Protein AF-A0A1Y4WSU6-F1 (afdb_monomer)

Mean predicted aligned error: 12.05 Å

Solvent-accessible surface area (backbone atoms only — not comparable to full-atom values): 7564 Å² total; per-residue (Å²): 139,83,89,83,92,80,88,75,89,77,83,81,74,88,80,84,77,75,77,86,74,79,82,77,75,79,76,78,66,58,53,72,53,67,57,39,44,77,70,26,36,34,29,28,32,36,45,24,20,46,96,85,40,76,48,92,90,39,56,49,73,74,41,78,44,58,31,81,64,80,81,63,62,75,58,53,54,67,60,47,46,68,40,38,67,73,37,72,49,75,42,74,37,61,39,54,75,86,51,57,87,92,49,32,63,35,63,34,40,33,44,33,37,30,74,41,39,30,31,86,68,129

Radius of gyration: 27.06 Å; Cα contacts (8 Å, |Δi|>4): 205; chains: 1; bounding box: 36×32×104 Å

Secondary structure (DSSP, 8-state):
---------------------------TTEEE-SB--TT-EEEEEEEEEETTEEEEEEEEEEEEEETTS--SPTTHHHHHTTPBTT-EEEEEEE--TTS-TTTTT-EEEEEEEEEEEEEE--

Sequence (122 aa):
MKKILGSFMALVMLLGCSSQSQETQNSDTQNQTAVAQNGDYVNIDFVGKIDGVAFNGGSAEGYELKLGSDTMIDGFEDGIVGMKLDEEKTITVTFPENYTAELAGKEATFDITLHKIYREIQ

pLDDT: mean 81.44, std 20.04, range [39.41, 98.0]

Foldseek 3Di:
DDDDDDDDPDPDDDDPPPVPPPPPPPPPDWDFDFFDAQQKKWFKWKFKDFPNHTDPPRTDHRDIDHQPPPPDAPPPSVQRGGDGAQDWDKDKDAADQPPPPVRHRTIMIMTMTTHTITHDDD

Structure (mmCIF, N/CA/C/O backbone):
data_AF-A0A1Y4WSU6-F1
#
_entry.id   AF-A0A1Y4WSU6-F1
#
loop_
_atom_site.group_PDB
_atom_site.id
_atom_site.type_symbol
_atom_site.label_atom_id
_atom_site.label_alt_id
_atom_site.label_comp_id
_atom_site.label_asym_id
_atom_site.label_entity_id
_atom_site.label_seq_id
_atom_site.pdbx_PDB_ins_code
_atom_site.Cartn_x
_atom_site.Cartn_y
_atom_site.Cartn_z
_atom_site.occupancy
_atom_site.B_iso_or_equiv
_atom_site.auth_seq_id
_atom_site.auth_comp_id
_atom_site.auth_asym_id
_atom_site.auth_atom_id
_atom_site.pdbx_PDB_model_num
ATOM 1 N N . MET A 1 1 ? -10.941 4.801 82.213 1.00 52.41 1 MET A N 1
ATOM 2 C CA . MET A 1 1 ? -10.118 5.935 82.704 1.00 52.41 1 MET A CA 1
ATOM 3 C C . MET A 1 1 ? -8.745 5.877 82.041 1.00 52.41 1 MET A C 1
ATOM 5 O O . MET A 1 1 ? -8.241 4.767 81.927 1.00 52.41 1 MET A O 1
ATOM 9 N N . LYS A 1 2 ? -8.179 7.057 81.693 1.00 39.41 2 LYS A N 1
ATOM 10 C CA . LYS A 1 2 ? -6.925 7.366 80.936 1.00 39.41 2 LYS A CA 1
ATOM 11 C C . LYS A 1 2 ? -7.151 7.379 79.400 1.00 39.41 2 LYS A C 1
ATOM 13 O O . LYS A 1 2 ? -7.285 6.312 78.828 1.00 39.41 2 LYS A O 1
ATOM 18 N N . LYS A 1 3 ? -7.485 8.496 78.710 1.00 47.69 3 LYS A N 1
ATOM 19 C CA . LYS A 1 3 ? -6.707 9.726 78.347 1.00 47.69 3 LYS A CA 1
ATOM 20 C C . LYS A 1 3 ? -5.301 9.342 77.837 1.00 47.69 3 LYS A C 1
ATOM 22 O O . LYS A 1 3 ? -4.650 8.588 78.542 1.00 47.69 3 LYS A O 1
ATOM 27 N N . ILE A 1 4 ? -4.807 9.740 76.654 1.00 48.41 4 ILE A N 1
ATOM 28 C CA . ILE A 1 4 ? -4.292 11.068 76.223 1.00 48.41 4 ILE A CA 1
ATOM 29 C C . ILE A 1 4 ? -4.093 10.989 74.676 1.00 48.41 4 ILE A C 1
ATOM 31 O O . ILE A 1 4 ? -3.560 9.994 74.202 1.00 48.41 4 ILE A O 1
ATOM 35 N N . LEU A 1 5 ? -4.748 11.816 73.850 1.00 39.81 5 LEU A N 1
ATOM 36 C CA . LEU A 1 5 ? -4.250 13.035 73.171 1.00 39.81 5 LEU A CA 1
ATOM 37 C C . LEU A 1 5 ? -2.946 12.867 72.355 1.00 39.81 5 LEU A C 1
ATOM 39 O O . LEU A 1 5 ? -1.861 12.785 72.917 1.00 39.81 5 LEU A O 1
ATOM 43 N N . GLY A 1 6 ? -3.068 12.921 71.026 1.00 39.66 6 GLY A N 1
ATOM 44 C CA . GLY A 1 6 ? -1.953 12.974 70.080 1.00 39.66 6 GLY A CA 1
ATOM 45 C C . GLY A 1 6 ? -2.354 13.751 68.830 1.00 39.66 6 GLY A C 1
ATOM 46 O O . GLY A 1 6 ? -2.779 13.171 67.840 1.00 39.66 6 GLY A O 1
ATOM 47 N N . SER A 1 7 ? -2.273 15.076 68.930 1.00 47.50 7 SER A N 1
ATOM 48 C CA . SER A 1 7 ? -2.300 16.007 67.803 1.00 47.50 7 SER A CA 1
ATOM 49 C C . SER A 1 7 ? -1.038 15.800 66.969 1.00 47.50 7 SER A C 1
ATOM 51 O O . SER A 1 7 ? 0.059 15.929 67.507 1.00 47.50 7 SER A O 1
ATOM 53 N N . PHE A 1 8 ? -1.177 15.501 65.678 1.00 47.88 8 PHE A N 1
ATOM 54 C CA . PHE A 1 8 ? -0.088 15.681 64.722 1.00 47.88 8 PHE A CA 1
ATOM 55 C C . PHE A 1 8 ? -0.639 16.308 63.445 1.00 47.88 8 PHE A C 1
ATOM 57 O O . PHE A 1 8 ? -1.100 15.662 62.509 1.00 47.88 8 PHE A O 1
ATOM 64 N N . MET A 1 9 ? -0.626 17.634 63.497 1.00 47.53 9 MET A N 1
ATOM 65 C CA . MET A 1 9 ? -0.626 18.563 62.384 1.00 47.53 9 MET A CA 1
ATOM 66 C C . MET A 1 9 ? 0.424 18.130 61.349 1.00 47.53 9 MET A C 1
ATOM 68 O O . MET A 1 9 ? 1.610 18.413 61.502 1.00 47.53 9 MET A O 1
ATOM 72 N N . ALA A 1 10 ? -0.013 17.437 60.299 1.00 45.59 10 ALA A N 1
ATOM 73 C CA . ALA A 1 10 ? 0.776 17.227 59.092 1.00 45.59 10 ALA A CA 1
ATOM 74 C C . ALA A 1 10 ? 0.383 18.297 58.069 1.00 45.59 10 ALA A C 1
ATOM 76 O O . ALA A 1 10 ? -0.565 18.165 57.298 1.00 45.59 10 ALA A O 1
ATOM 77 N N . LEU A 1 11 ? 1.128 19.394 58.143 1.00 41.69 11 LEU A N 1
ATOM 78 C CA . LEU A 1 11 ? 1.275 20.429 57.133 1.00 41.69 11 LEU A CA 1
ATOM 79 C C . LEU A 1 11 ? 1.800 19.781 55.838 1.00 41.69 11 LEU A C 1
ATOM 81 O O . LEU A 1 11 ? 3.000 19.553 55.703 1.00 41.69 11 LEU A O 1
ATOM 85 N N . VAL A 1 12 ? 0.908 19.451 54.901 1.00 47.94 12 VAL A N 1
ATOM 86 C CA . VAL A 1 12 ? 1.299 19.008 53.556 1.00 47.94 12 VAL A CA 1
ATOM 87 C C . VAL A 1 12 ? 1.668 20.245 52.740 1.00 47.94 12 VAL A C 1
ATOM 89 O O . VAL A 1 12 ? 0.816 21.041 52.348 1.00 47.94 12 VAL A O 1
ATOM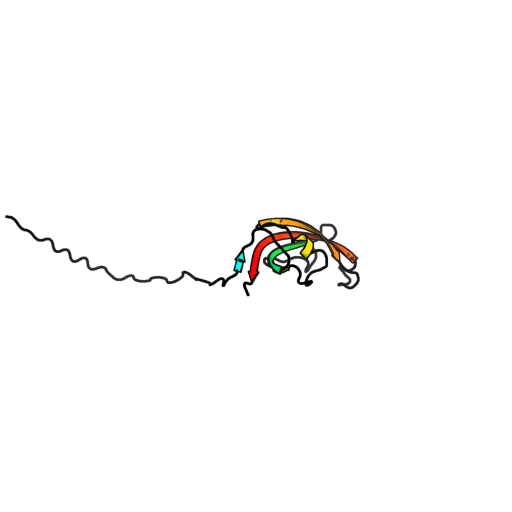 92 N N . MET A 1 13 ? 2.977 20.411 52.559 1.00 47.88 13 MET A N 1
ATOM 93 C CA . MET A 1 13 ? 3.613 21.388 51.687 1.00 47.88 13 MET A CA 1
ATOM 94 C C . MET A 1 13 ? 3.239 21.156 50.219 1.00 47.88 13 MET A C 1
ATOM 96 O O . MET A 1 13 ? 3.237 20.033 49.722 1.00 47.88 13 MET A O 1
ATOM 100 N N . LEU A 1 14 ? 2.979 22.276 49.549 1.00 48.62 14 LEU A N 1
ATOM 101 C CA . LEU A 1 14 ? 2.944 22.478 48.105 1.00 48.62 14 LEU A CA 1
ATOM 102 C C . LEU A 1 14 ? 3.979 21.640 47.341 1.00 48.62 14 LEU A C 1
ATOM 104 O O . LEU A 1 14 ? 5.164 21.744 47.632 1.00 48.62 14 LEU A O 1
ATOM 108 N N . LEU A 1 15 ? 3.514 20.928 46.309 1.00 51.16 15 LEU A N 1
ATOM 109 C CA . LEU A 1 15 ? 4.165 20.727 45.002 1.00 51.16 15 LEU A CA 1
ATOM 110 C C . LEU A 1 15 ? 3.130 20.100 44.045 1.00 51.16 15 LEU A C 1
ATOM 112 O O . LEU A 1 15 ? 3.260 18.980 43.564 1.00 51.16 15 LEU A O 1
ATOM 116 N N . GLY A 1 16 ? 2.043 20.834 43.799 1.00 44.25 16 GLY A N 1
ATOM 117 C CA . GLY A 1 16 ? 1.079 20.518 42.748 1.00 44.25 16 GLY A CA 1
ATOM 118 C C . GLY A 1 16 ? 1.541 21.095 41.415 1.00 44.25 16 GLY A C 1
ATOM 119 O O . GLY A 1 16 ? 0.950 22.050 40.930 1.00 44.25 16 GLY A O 1
ATOM 120 N N . CYS A 1 17 ? 2.603 20.540 40.831 1.00 48.22 17 CYS A N 1
ATOM 121 C CA . CYS A 1 17 ? 2.773 20.592 39.382 1.00 48.22 17 CYS A CA 1
ATOM 122 C C . CYS A 1 17 ? 2.152 19.300 38.851 1.00 48.22 17 CYS A C 1
ATOM 124 O O . CYS A 1 17 ? 2.841 18.338 38.520 1.00 48.22 17 CYS A O 1
ATOM 126 N N . SER A 1 18 ? 0.821 19.230 38.878 1.00 49.81 18 SER A N 1
ATOM 127 C CA . SER A 1 18 ? 0.098 18.227 38.107 1.00 49.81 18 SER A CA 1
ATOM 128 C C . SER A 1 18 ? 0.253 18.623 36.646 1.00 49.81 18 SER A C 1
ATOM 130 O O . SER A 1 18 ? -0.557 19.364 36.095 1.00 49.81 18 SER A O 1
ATOM 132 N N . SER A 1 19 ? 1.378 18.181 36.083 1.00 47.66 19 SER A N 1
ATOM 133 C CA . SER A 1 19 ? 1.657 18.107 34.660 1.00 47.66 19 SER A CA 1
ATOM 134 C C . SER A 1 19 ? 0.476 17.404 34.008 1.00 47.66 19 SER A C 1
ATOM 136 O O . SER A 1 19 ? 0.333 16.184 34.073 1.00 47.66 19 SER A O 1
ATOM 138 N N . GLN A 1 20 ? -0.434 18.203 33.470 1.00 53.72 20 GLN A N 1
ATOM 139 C CA . GLN A 1 20 ? -1.580 17.728 32.729 1.00 53.72 20 GLN A CA 1
ATOM 140 C C . GLN A 1 20 ? -1.107 17.515 31.297 1.00 53.72 20 GLN A C 1
ATOM 142 O O . GLN A 1 20 ? -1.174 18.403 30.458 1.00 53.72 20 GLN A O 1
ATOM 147 N N . SER A 1 21 ? -0.555 16.335 31.055 1.00 51.16 21 SER A N 1
ATOM 148 C CA . SER A 1 21 ? -0.286 15.828 29.715 1.00 51.16 21 SER A CA 1
ATOM 149 C C . SER A 1 21 ? -0.636 14.347 29.686 1.00 51.16 21 SER A C 1
ATOM 151 O O . SER A 1 21 ? 0.206 13.460 29.621 1.00 51.16 21 SER A O 1
ATOM 153 N N . GLN A 1 22 ? -1.938 14.088 29.770 1.00 44.62 22 GLN A N 1
ATOM 154 C CA . GLN A 1 22 ? -2.522 13.004 28.999 1.00 44.62 22 GLN A CA 1
ATOM 155 C C . GLN A 1 22 ? -3.199 13.689 27.822 1.00 44.62 22 GLN A C 1
ATOM 157 O O . GLN A 1 22 ? -4.313 14.194 27.945 1.00 44.62 22 GLN A O 1
ATOM 162 N N . GLU A 1 23 ? -2.461 13.795 26.719 1.00 44.97 23 GLU A N 1
ATOM 163 C CA . GLU A 1 23 ? -3.012 14.145 25.417 1.00 44.97 23 GLU A CA 1
ATOM 164 C C . GLU A 1 23 ? -4.056 13.087 25.067 1.00 44.97 23 GLU A C 1
ATOM 166 O O . GLU A 1 23 ? -3.766 12.019 24.537 1.00 44.97 23 GLU A O 1
ATOM 171 N N . THR A 1 24 ? -5.299 13.373 25.429 1.00 40.91 24 THR A N 1
ATOM 172 C CA . THR A 1 24 ? -6.463 12.723 24.850 1.00 40.91 24 THR A CA 1
ATOM 173 C C . THR A 1 24 ? -6.629 13.355 23.473 1.00 40.91 24 THR A C 1
ATOM 175 O O . THR A 1 24 ? -7.379 14.309 23.295 1.00 40.91 24 THR A O 1
ATOM 178 N N . GLN A 1 25 ? -5.852 12.882 22.498 1.00 47.50 25 GLN A N 1
ATOM 179 C CA . GLN A 1 25 ? -6.220 13.066 21.099 1.00 47.50 25 GLN A CA 1
ATOM 180 C C . GLN A 1 25 ? -7.385 12.106 20.857 1.00 47.50 25 GLN A C 1
ATOM 182 O O . GLN A 1 25 ? -7.197 10.901 20.685 1.00 47.50 25 GLN A O 1
ATOM 187 N N . ASN A 1 26 ? -8.599 12.646 20.965 1.00 52.31 26 ASN A N 1
ATOM 188 C CA . ASN A 1 26 ? -9.824 12.012 20.504 1.00 52.31 26 ASN A CA 1
ATOM 189 C C . ASN A 1 26 ? -9.596 11.498 19.075 1.00 52.31 26 ASN A C 1
ATOM 191 O O . ASN A 1 26 ? -9.508 12.280 18.134 1.00 52.31 26 ASN A O 1
ATOM 195 N N . SER A 1 27 ? -9.470 10.182 18.916 1.00 45.50 27 SER A N 1
ATOM 196 C CA . SER A 1 27 ? -9.657 9.517 17.627 1.00 45.50 27 SER A CA 1
ATOM 197 C C . SER A 1 27 ? -11.142 9.205 17.532 1.00 45.50 27 SER A C 1
ATOM 199 O O . SER A 1 27 ? -11.620 8.155 17.957 1.00 45.50 27 SER A O 1
ATOM 201 N N . ASP A 1 28 ? -11.885 10.209 17.079 1.00 51.34 28 ASP A N 1
ATOM 202 C CA . ASP A 1 28 ? -13.327 10.169 16.910 1.00 51.34 28 ASP A CA 1
ATOM 203 C C . ASP A 1 28 ? -13.738 8.973 16.029 1.00 51.34 28 ASP A C 1
ATOM 205 O O . ASP A 1 28 ? -13.450 8.916 14.839 1.00 51.34 28 ASP A O 1
ATOM 209 N N . THR A 1 29 ? -14.427 8.014 16.646 1.00 52.78 29 THR A N 1
ATOM 210 C CA . THR A 1 29 ? -15.392 7.090 16.023 1.00 52.78 29 THR A CA 1
ATOM 211 C C . THR A 1 29 ? -14.910 6.325 14.779 1.00 52.78 29 THR A C 1
ATOM 213 O O . THR A 1 29 ? -15.631 6.201 13.792 1.00 52.78 29 THR A O 1
ATOM 216 N N . GLN A 1 30 ? -13.704 5.763 14.832 1.00 61.09 30 GLN A N 1
ATOM 217 C CA . GLN A 1 30 ? -13.203 4.837 13.815 1.00 61.09 30 GLN A CA 1
ATOM 218 C C . GLN A 1 30 ? -13.329 3.392 14.318 1.00 61.09 30 GLN A C 1
ATOM 220 O O . GLN A 1 30 ? -12.759 3.040 15.352 1.00 61.09 30 GLN A O 1
ATOM 225 N N . ASN A 1 31 ? -14.099 2.543 13.625 1.00 74.75 31 ASN A N 1
ATOM 226 C CA . ASN A 1 31 ? -14.180 1.118 13.975 1.00 74.75 31 ASN A CA 1
ATOM 227 C C . ASN A 1 31 ? -12.990 0.375 13.359 1.00 74.75 31 ASN A C 1
ATOM 229 O O . ASN A 1 31 ? -12.878 0.314 12.135 1.00 74.75 31 ASN A O 1
ATOM 233 N N . GLN A 1 32 ? -12.109 -0.167 14.201 1.00 80.88 32 GLN A N 1
ATOM 234 C CA . GLN A 1 32 ? -10.970 -0.960 13.756 1.00 80.88 32 GLN A CA 1
ATOM 235 C C . GLN A 1 32 ? -11.425 -2.367 13.358 1.00 80.88 32 GLN A C 1
ATOM 237 O O . GLN A 1 32 ? -12.047 -3.079 14.149 1.00 80.88 32 GLN A O 1
ATOM 242 N N . THR A 1 33 ? -11.081 -2.794 12.145 1.00 81.69 33 THR A N 1
ATOM 243 C CA . THR A 1 33 ? -11.380 -4.144 11.650 1.00 81.69 33 THR A CA 1
ATOM 244 C C . THR A 1 33 ? -10.110 -4.996 11.591 1.00 81.69 33 THR A C 1
ATOM 246 O O . THR A 1 33 ? -8.991 -4.488 11.583 1.00 81.69 33 THR A O 1
ATOM 249 N N . ALA A 1 34 ? -10.275 -6.322 11.608 1.00 85.50 34 ALA A N 1
ATOM 250 C CA . ALA A 1 34 ? -9.150 -7.263 11.583 1.00 85.50 34 ALA A CA 1
ATOM 251 C C . ALA A 1 34 ? -8.699 -7.644 10.161 1.00 85.50 34 ALA A C 1
ATOM 253 O O . ALA A 1 34 ? -7.623 -8.216 10.000 1.00 85.50 34 ALA A O 1
ATOM 254 N N . VAL A 1 35 ? -9.541 -7.393 9.155 1.00 94.00 35 VAL A N 1
ATOM 255 C CA . VAL A 1 35 ? -9.330 -7.770 7.752 1.00 94.00 35 VAL A CA 1
ATOM 256 C C . VAL A 1 35 ? -9.790 -6.616 6.875 1.00 94.00 35 VAL A C 1
ATOM 258 O O . VAL A 1 35 ? -10.904 -6.128 7.061 1.00 94.00 35 VAL A O 1
ATOM 261 N N . ALA A 1 36 ? -8.953 -6.217 5.921 1.00 95.94 36 ALA A N 1
ATOM 262 C CA . ALA A 1 36 ? -9.213 -5.093 5.035 1.00 95.94 36 ALA A CA 1
ATOM 263 C C . ALA A 1 36 ? -10.305 -5.424 4.007 1.00 95.94 36 ALA A C 1
ATOM 265 O O . ALA A 1 36 ? -10.282 -6.490 3.382 1.00 95.94 36 ALA A O 1
ATOM 266 N N . GLN A 1 37 ? -11.258 -4.513 3.815 1.00 95.31 37 GLN A N 1
ATOM 267 C CA . GLN A 1 37 ? -12.348 -4.648 2.847 1.00 95.31 37 GLN A CA 1
ATOM 268 C C . GLN A 1 37 ? -12.550 -3.357 2.049 1.00 95.31 37 GLN A C 1
ATOM 270 O O . GLN A 1 37 ? -12.175 -2.274 2.490 1.00 95.31 37 GLN A O 1
ATOM 275 N N . ASN A 1 38 ? -13.213 -3.454 0.892 1.00 94.38 38 ASN A N 1
ATOM 276 C CA . ASN A 1 38 ? -13.627 -2.268 0.139 1.00 94.38 38 ASN A CA 1
ATOM 277 C C . ASN A 1 38 ? -14.477 -1.332 1.011 1.00 94.38 38 ASN A C 1
ATOM 279 O O . ASN A 1 38 ? -15.389 -1.770 1.718 1.00 94.38 38 ASN A O 1
ATOM 283 N N . GLY A 1 39 ? -14.177 -0.038 0.933 1.00 92.31 39 GLY A N 1
ATOM 284 C CA . GLY A 1 39 ? -14.761 1.013 1.759 1.00 92.31 39 GLY A CA 1
ATOM 285 C C . GLY A 1 39 ? -14.021 1.284 3.072 1.00 92.31 39 GLY A C 1
ATOM 286 O O . GLY A 1 39 ? -14.303 2.313 3.690 1.00 92.31 39 GLY A O 1
ATOM 287 N N . ASP A 1 40 ? -13.086 0.423 3.488 1.00 95.38 40 ASP A N 1
ATOM 288 C CA . ASP A 1 40 ? -12.198 0.708 4.618 1.00 95.38 40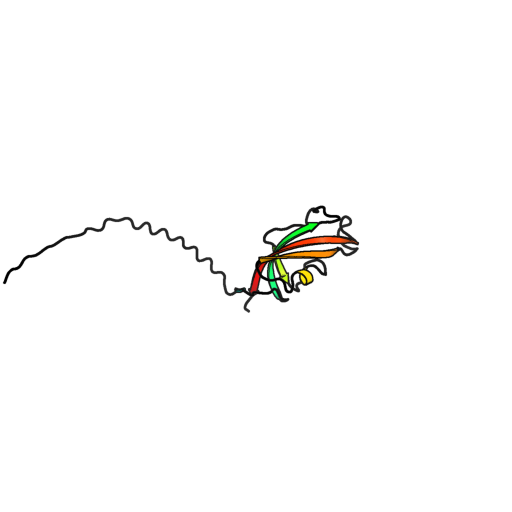 ASP A CA 1
ATOM 289 C C . ASP A 1 40 ? -11.086 1.674 4.209 1.00 95.38 40 ASP A C 1
ATOM 291 O O . ASP A 1 40 ? -10.656 1.732 3.055 1.00 95.38 40 ASP A O 1
ATOM 295 N N . TYR A 1 41 ? -10.600 2.411 5.195 1.00 94.94 41 TYR A N 1
ATOM 296 C CA . TYR A 1 41 ? -9.342 3.126 5.140 1.00 94.94 41 TYR A CA 1
ATOM 297 C C . TYR A 1 41 ? -8.254 2.249 5.742 1.00 94.94 41 TYR A C 1
ATOM 299 O O . TYR A 1 41 ? -8.439 1.615 6.784 1.00 94.94 41 TYR A O 1
ATOM 307 N N . VAL A 1 42 ? -7.105 2.234 5.088 1.00 96.00 42 VAL A N 1
ATOM 308 C CA . VAL A 1 42 ? -5.918 1.523 5.534 1.00 96.00 42 VAL A CA 1
ATOM 309 C C . VAL A 1 42 ? -4.751 2.482 5.670 1.00 96.00 42 VAL A C 1
ATOM 311 O O . VAL A 1 42 ? -4.627 3.431 4.901 1.00 96.00 42 VAL A O 1
ATOM 314 N N . ASN A 1 43 ? -3.888 2.219 6.645 1.00 96.50 43 ASN A N 1
ATOM 315 C CA . ASN A 1 43 ? -2.576 2.844 6.730 1.00 96.50 43 ASN A CA 1
ATOM 316 C C . ASN A 1 43 ? -1.534 1.807 6.319 1.00 96.50 43 ASN A C 1
ATOM 318 O O . ASN A 1 43 ? -1.472 0.746 6.946 1.00 96.50 43 ASN A O 1
ATOM 322 N N . ILE A 1 44 ? -0.772 2.094 5.268 1.00 97.12 44 ILE A N 1
ATOM 323 C CA . ILE A 1 44 ? 0.184 1.156 4.680 1.00 97.12 44 ILE A CA 1
ATOM 324 C C . ILE A 1 44 ? 1.555 1.794 4.476 1.00 97.12 44 ILE A C 1
ATOM 326 O O . ILE A 1 44 ? 1.662 2.980 4.159 1.00 97.12 44 ILE A O 1
ATOM 330 N N . ASP A 1 45 ? 2.586 0.966 4.561 1.00 98.00 45 ASP A N 1
ATOM 331 C CA . ASP A 1 45 ? 3.872 1.245 3.928 1.00 98.00 45 ASP A CA 1
ATOM 332 C C . ASP A 1 45 ? 3.941 0.441 2.640 1.00 98.00 45 ASP A C 1
ATOM 334 O O . ASP A 1 45 ? 3.463 -0.695 2.592 1.00 98.00 45 ASP A O 1
ATOM 338 N N . PHE A 1 46 ? 4.540 1.000 1.595 1.00 97.00 46 PHE A N 1
ATOM 339 C CA . PHE A 1 46 ? 4.814 0.229 0.394 1.00 97.00 46 PHE A CA 1
ATOM 340 C C . PHE A 1 46 ? 6.130 0.609 -0.270 1.00 97.00 46 PHE A C 1
ATOM 342 O O . PHE A 1 46 ? 6.574 1.756 -0.211 1.00 97.00 46 PHE A O 1
ATOM 349 N N . VAL A 1 47 ? 6.738 -0.368 -0.946 1.00 97.25 47 VAL A N 1
ATOM 350 C CA . VAL A 1 47 ? 7.946 -0.194 -1.757 1.00 97.25 47 VAL A CA 1
ATOM 351 C C . VAL A 1 47 ? 7.746 -0.832 -3.125 1.00 97.25 47 VAL A C 1
ATOM 353 O O . VAL A 1 47 ? 7.745 -2.055 -3.267 1.00 97.25 47 VAL A O 1
ATOM 356 N N . GLY A 1 48 ? 7.613 0.011 -4.143 1.00 96.00 48 GLY A N 1
ATOM 357 C CA . GLY A 1 48 ? 7.491 -0.375 -5.541 1.00 96.00 48 GLY A CA 1
ATOM 358 C C . GLY A 1 48 ? 8.849 -0.630 -6.183 1.00 96.00 48 GLY A C 1
ATOM 359 O O . GLY A 1 48 ? 9.775 0.177 -6.068 1.00 96.00 48 GLY A O 1
ATOM 360 N N . LYS A 1 49 ? 8.962 -1.749 -6.898 1.00 96.00 49 LYS A N 1
ATOM 361 C CA . LYS A 1 49 ? 10.172 -2.182 -7.600 1.00 96.00 49 LYS A CA 1
ATOM 362 C C . LYS A 1 49 ? 9.849 -2.605 -9.026 1.00 96.00 49 LYS A C 1
ATOM 364 O O . LYS A 1 49 ? 8.839 -3.256 -9.264 1.00 96.00 49 LYS A O 1
ATOM 369 N N . ILE A 1 50 ? 10.744 -2.288 -9.952 1.00 94.06 50 ILE A N 1
ATOM 370 C CA . ILE A 1 50 ? 10.739 -2.789 -11.331 1.00 94.06 50 ILE A CA 1
ATOM 371 C C . ILE A 1 50 ? 12.037 -3.564 -11.516 1.00 94.06 50 ILE A C 1
ATOM 373 O O . ILE A 1 50 ? 13.103 -3.065 -11.156 1.00 94.06 50 ILE A O 1
ATOM 377 N N . ASP A 1 51 ? 11.947 -4.803 -12.001 1.00 91.06 51 ASP A N 1
ATOM 378 C CA . ASP A 1 51 ? 13.098 -5.708 -12.138 1.00 91.06 51 ASP A CA 1
ATOM 379 C C . ASP A 1 51 ? 13.919 -5.849 -10.833 1.00 91.06 51 ASP A C 1
ATOM 381 O O . ASP A 1 51 ? 15.145 -5.961 -10.839 1.00 91.06 51 ASP A O 1
ATOM 385 N N . GLY A 1 52 ? 13.238 -5.801 -9.679 1.00 90.94 52 GLY A N 1
ATOM 386 C CA . GLY A 1 52 ? 13.848 -5.883 -8.347 1.00 90.94 52 GLY A CA 1
ATOM 387 C C . GLY A 1 52 ? 14.498 -4.589 -7.836 1.00 90.94 52 GLY A C 1
ATOM 388 O O . GLY A 1 52 ? 15.007 -4.573 -6.714 1.00 90.94 52 GLY A O 1
ATOM 389 N N . VAL A 1 53 ? 14.457 -3.497 -8.605 1.00 92.50 53 VAL A N 1
ATOM 390 C CA . VAL A 1 53 ? 15.028 -2.194 -8.235 1.00 92.50 53 VAL A CA 1
ATOM 391 C C . VAL A 1 53 ? 13.917 -1.218 -7.861 1.00 92.50 53 VAL A C 1
ATOM 393 O O . VAL A 1 53 ? 12.976 -1.021 -8.627 1.00 92.50 53 VAL A O 1
ATOM 396 N N . ALA A 1 54 ? 14.027 -0.585 -6.690 1.00 93.62 54 ALA A N 1
ATOM 397 C CA . ALA A 1 54 ? 13.072 0.436 -6.266 1.00 93.62 54 ALA A CA 1
ATOM 398 C C . ALA A 1 54 ? 13.109 1.654 -7.203 1.00 93.62 54 ALA A C 1
ATOM 400 O O . ALA A 1 54 ? 14.191 2.124 -7.566 1.00 93.62 54 ALA A O 1
ATOM 401 N N . PHE A 1 55 ? 11.941 2.175 -7.579 1.00 90.19 55 PHE A N 1
ATOM 402 C CA . PHE A 1 55 ? 11.829 3.343 -8.459 1.00 90.19 55 PHE A CA 1
ATOM 403 C C . PHE A 1 55 ? 11.342 4.585 -7.701 1.00 90.19 55 PHE A C 1
ATOM 405 O O . PHE A 1 55 ? 10.698 4.499 -6.654 1.00 90.19 55 PHE A O 1
ATOM 412 N N . ASN A 1 56 ? 11.677 5.771 -8.216 1.00 87.12 56 ASN A N 1
ATOM 413 C CA . ASN A 1 56 ? 11.313 7.030 -7.569 1.00 87.12 56 ASN A CA 1
ATOM 414 C C . ASN A 1 56 ? 9.793 7.252 -7.626 1.00 87.12 56 ASN A C 1
ATOM 416 O O . ASN A 1 56 ? 9.174 7.038 -8.665 1.00 87.12 56 ASN A O 1
ATOM 420 N N . GLY A 1 57 ? 9.199 7.662 -6.504 1.00 86.12 57 GLY A N 1
ATOM 421 C CA . GLY A 1 57 ? 7.749 7.833 -6.377 1.00 86.12 57 GLY A CA 1
ATOM 422 C C . GLY A 1 57 ? 6.968 6.523 -6.231 1.00 86.12 57 GLY A C 1
ATOM 423 O O . GLY A 1 57 ? 5.748 6.564 -6.132 1.00 86.12 57 GLY A O 1
ATOM 424 N N . GLY A 1 58 ? 7.652 5.373 -6.198 1.00 89.00 58 GLY A N 1
ATOM 425 C CA . GLY A 1 58 ? 7.049 4.056 -6.001 1.00 89.00 58 GLY A CA 1
ATOM 426 C C . GLY A 1 58 ? 6.930 3.612 -4.549 1.00 89.00 58 GLY A C 1
ATOM 427 O O . GLY A 1 58 ? 6.467 2.502 -4.322 1.00 89.00 58 GLY A O 1
ATOM 428 N N . SER A 1 59 ? 7.354 4.428 -3.581 1.00 94.19 59 SER A N 1
ATOM 429 C CA . SER A 1 59 ? 7.381 4.050 -2.165 1.00 94.19 59 SER A CA 1
ATOM 430 C C . SER A 1 59 ? 6.814 5.143 -1.271 1.00 94.19 59 SER A C 1
ATOM 432 O O . SER A 1 59 ? 7.055 6.328 -1.518 1.00 94.19 59 SER A O 1
ATOM 434 N N . ALA A 1 60 ? 6.126 4.742 -0.208 1.00 95.81 60 ALA A N 1
ATOM 435 C CA . ALA A 1 60 ? 5.637 5.629 0.839 1.00 95.81 60 ALA A CA 1
ATOM 436 C C . ALA A 1 60 ? 5.582 4.897 2.186 1.00 95.81 60 ALA A C 1
ATOM 438 O O . ALA A 1 60 ? 5.434 3.677 2.225 1.00 95.81 60 ALA A O 1
ATOM 439 N N . GLU A 1 61 ? 5.671 5.661 3.272 1.00 96.50 61 GLU A N 1
ATOM 440 C CA . GLU A 1 61 ? 5.481 5.186 4.645 1.00 96.50 61 GLU A CA 1
ATOM 441 C C . GLU A 1 61 ? 4.278 5.909 5.263 1.00 96.50 61 GLU A C 1
ATOM 443 O O . GLU A 1 61 ? 4.100 7.116 5.063 1.00 96.50 61 GLU A O 1
ATOM 448 N N . GLY A 1 62 ? 3.445 5.181 6.002 1.00 95.38 62 GLY A N 1
ATOM 449 C CA . GLY A 1 62 ? 2.256 5.685 6.676 1.00 95.38 62 GLY A CA 1
ATOM 450 C C . GLY A 1 62 ? 1.194 6.236 5.727 1.00 95.38 62 GLY A C 1
ATOM 451 O O . GLY A 1 62 ? 0.447 7.132 6.122 1.00 95.38 62 GLY A O 1
ATOM 452 N N . TYR A 1 63 ? 1.125 5.743 4.490 1.00 95.56 63 TYR A N 1
ATOM 453 C CA . TYR A 1 63 ? 0.185 6.216 3.480 1.00 95.56 63 TYR A CA 1
ATOM 454 C C . TYR A 1 63 ? -1.246 5.796 3.827 1.00 95.56 63 TYR A C 1
ATOM 456 O O . TYR A 1 63 ? -1.522 4.616 4.044 1.00 95.56 63 TYR A O 1
ATOM 464 N N . GLU A 1 64 ? -2.161 6.764 3.875 1.00 95.25 64 GLU A N 1
ATOM 465 C CA . GLU A 1 64 ? -3.586 6.508 4.080 1.00 95.25 64 GLU A CA 1
ATOM 466 C C . GLU A 1 64 ? -4.288 6.302 2.737 1.00 95.25 64 GLU A C 1
ATOM 468 O O . GLU A 1 64 ? -4.294 7.189 1.883 1.00 95.25 64 GLU A O 1
ATOM 473 N N . LEU A 1 65 ? -4.907 5.135 2.563 1.00 94.88 65 LEU A N 1
ATOM 474 C CA . LEU A 1 65 ? -5.614 4.751 1.345 1.00 94.88 65 LEU A CA 1
ATOM 475 C C . LEU A 1 65 ? -7.027 4.292 1.683 1.00 94.88 65 LEU A C 1
ATOM 477 O O . LEU A 1 65 ? -7.225 3.476 2.579 1.00 94.88 65 LEU A O 1
ATOM 481 N N . LYS A 1 66 ? -8.011 4.767 0.923 1.00 95.44 66 LYS A N 1
ATOM 482 C CA . LYS A 1 66 ? -9.362 4.210 0.947 1.00 95.44 66 LYS A CA 1
ATOM 483 C C . LYS A 1 66 ? -9.474 3.109 -0.102 1.00 95.44 66 LYS A C 1
ATOM 485 O O . LYS A 1 66 ? -9.284 3.381 -1.283 1.00 95.44 66 LYS A O 1
ATOM 490 N N . LEU A 1 67 ? -9.815 1.897 0.318 1.00 95.19 67 LEU A N 1
ATOM 491 C CA . LEU A 1 67 ? -9.969 0.759 -0.587 1.00 95.19 67 LEU A CA 1
ATOM 492 C C . LEU A 1 67 ? -11.263 0.869 -1.401 1.00 95.19 67 LEU A C 1
ATOM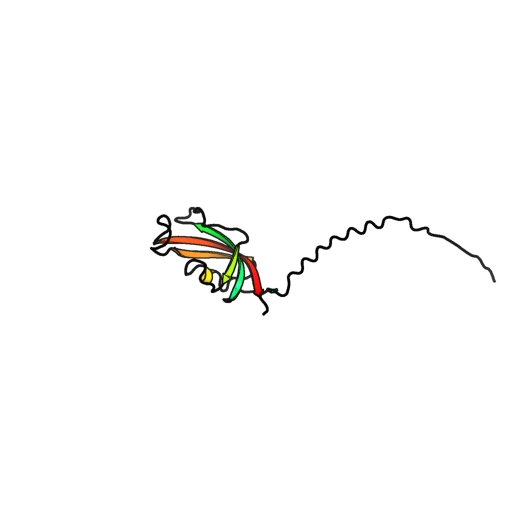 494 O O . LEU A 1 67 ? -12.334 1.137 -0.846 1.00 95.19 67 LEU A O 1
ATOM 498 N N . GLY A 1 68 ? -11.171 0.631 -2.707 1.00 93.44 68 GLY A N 1
ATOM 499 C CA . GLY A 1 68 ? -12.248 0.827 -3.674 1.00 93.44 68 GLY A CA 1
ATOM 500 C C . GLY A 1 68 ? -12.471 2.299 -4.032 1.00 93.44 68 GLY A C 1
ATOM 501 O O . GLY A 1 68 ? -13.607 2.688 -4.303 1.00 93.44 68 GLY A O 1
ATOM 502 N N . SER A 1 69 ? -11.430 3.133 -3.936 1.00 93.06 69 SER A N 1
ATOM 503 C CA . SER A 1 69 ? -11.496 4.551 -4.329 1.00 93.06 69 SER A CA 1
ATOM 504 C C . SER A 1 69 ? -11.040 4.806 -5.764 1.00 93.06 69 SER A C 1
ATOM 506 O O . SER A 1 69 ? -11.262 5.909 -6.265 1.00 93.06 69 SER A O 1
ATOM 508 N N . ASP A 1 70 ? -10.421 3.804 -6.397 1.00 90.19 70 ASP A N 1
ATOM 509 C CA . ASP A 1 70 ? -9.818 3.875 -7.731 1.00 90.19 70 ASP A CA 1
ATOM 510 C C . ASP A 1 70 ? -8.798 5.026 -7.844 1.00 90.19 70 ASP A C 1
ATOM 512 O O . ASP A 1 70 ? -8.673 5.691 -8.875 1.00 90.19 70 ASP A O 1
ATOM 516 N N . THR A 1 71 ? -8.096 5.315 -6.741 1.00 89.31 71 THR A N 1
ATOM 517 C CA . THR A 1 71 ? -7.076 6.378 -6.686 1.00 89.31 71 THR A CA 1
ATOM 518 C C . THR A 1 71 ? -5.680 5.852 -6.990 1.00 89.31 71 THR A C 1
ATOM 520 O O . THR A 1 71 ? -4.812 6.625 -7.403 1.00 89.31 71 THR A O 1
ATOM 523 N N . MET A 1 72 ? -5.472 4.547 -6.810 1.00 90.31 72 MET A N 1
ATOM 524 C CA . MET A 1 72 ? -4.239 3.848 -7.153 1.00 90.31 72 MET A CA 1
ATOM 525 C C . MET A 1 72 ? -4.384 3.112 -8.490 1.00 90.31 72 MET A C 1
ATOM 527 O O . MET A 1 72 ? -5.466 3.025 -9.063 1.00 90.31 72 MET A O 1
ATOM 531 N N . ILE A 1 73 ? -3.271 2.593 -9.010 1.00 89.94 73 ILE A N 1
ATOM 532 C CA . ILE A 1 73 ? -3.286 1.759 -10.217 1.00 89.94 73 ILE A CA 1
ATOM 533 C C . ILE A 1 73 ? -4.129 0.497 -10.003 1.00 89.94 73 ILE A C 1
ATOM 535 O O . ILE A 1 73 ? -4.075 -0.119 -8.935 1.00 89.94 73 ILE A O 1
ATOM 539 N N . ASP A 1 74 ? -4.864 0.098 -11.041 1.00 89.50 74 ASP A N 1
ATOM 540 C CA . ASP A 1 74 ? -5.682 -1.114 -11.028 1.00 89.50 74 ASP A CA 1
ATOM 541 C C . ASP A 1 74 ? -4.875 -2.326 -10.539 1.00 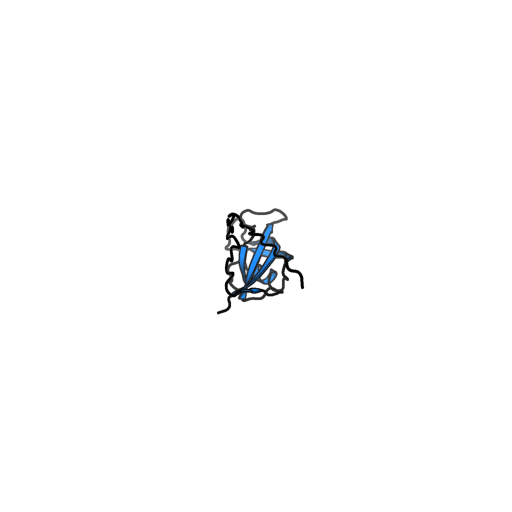89.50 74 ASP A C 1
ATOM 543 O O . ASP A 1 74 ? -3.719 -2.544 -10.915 1.00 89.50 74 ASP A O 1
ATOM 547 N N . GLY A 1 75 ? -5.498 -3.121 -9.670 1.00 90.94 75 GLY A N 1
ATOM 548 C CA . GLY A 1 75 ? -4.876 -4.278 -9.029 1.00 90.94 75 GLY A CA 1
ATOM 549 C C . GLY A 1 75 ? -4.050 -3.960 -7.778 1.00 90.94 75 GLY A C 1
ATOM 550 O O . GLY A 1 75 ? -3.754 -4.882 -7.018 1.00 90.94 75 GLY A O 1
ATOM 551 N N . PHE A 1 76 ? -3.714 -2.691 -7.502 1.00 95.00 76 PHE A N 1
ATOM 552 C CA . PHE A 1 76 ? -3.028 -2.328 -6.256 1.00 95.00 76 PHE A CA 1
ATOM 553 C C . PHE A 1 76 ? -3.951 -2.493 -5.044 1.00 95.00 76 PHE A C 1
ATOM 555 O O . PHE A 1 76 ? -3.625 -3.213 -4.102 1.00 95.00 76 PHE A O 1
ATOM 562 N N . GLU A 1 77 ? -5.130 -1.866 -5.089 1.00 95.31 77 GLU A N 1
ATOM 563 C CA . GLU A 1 77 ? -6.105 -1.903 -3.989 1.00 95.31 77 GLU A CA 1
ATOM 564 C C . GLU A 1 77 ? -6.627 -3.334 -3.757 1.00 95.31 77 GLU A C 1
ATOM 566 O O . GLU A 1 77 ? -6.685 -3.799 -2.618 1.00 95.31 77 GLU A O 1
ATOM 571 N N . ASP A 1 78 ? -6.888 -4.077 -4.837 1.00 94.00 78 ASP A N 1
ATOM 572 C CA . ASP A 1 78 ? -7.309 -5.487 -4.798 1.00 94.00 78 ASP A CA 1
ATOM 573 C C . ASP A 1 78 ? -6.288 -6.396 -4.103 1.00 94.00 78 ASP A C 1
ATOM 575 O O . ASP A 1 78 ? -6.647 -7.395 -3.477 1.00 94.00 78 ASP A O 1
ATOM 579 N N . GLY A 1 79 ? -5.003 -6.049 -4.195 1.00 94.25 79 GLY A N 1
ATOM 580 C CA . GLY A 1 79 ? -3.927 -6.753 -3.517 1.00 94.25 79 GLY A CA 1
ATOM 581 C C . GLY A 1 79 ? -3.996 -6.649 -1.991 1.00 94.25 79 GLY A 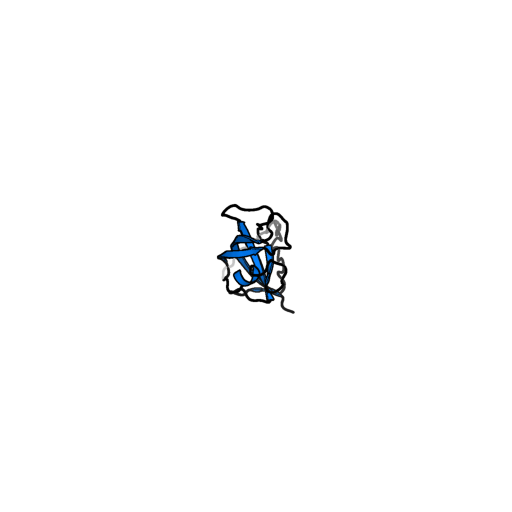C 1
ATOM 582 O O . GLY A 1 79 ? -3.602 -7.600 -1.302 1.00 94.25 79 GLY A O 1
ATOM 583 N N . ILE A 1 80 ? -4.523 -5.529 -1.484 1.00 95.81 80 ILE A N 1
ATOM 584 C CA . ILE A 1 80 ? -4.639 -5.202 -0.056 1.00 95.81 80 ILE A CA 1
ATOM 585 C C . ILE A 1 80 ? -5.942 -5.740 0.532 1.00 95.81 80 ILE A C 1
ATOM 587 O O . ILE A 1 80 ? -5.979 -6.151 1.693 1.00 95.81 80 ILE A O 1
ATOM 591 N N . VAL A 1 81 ? -7.016 -5.782 -0.258 1.00 95.62 81 VAL A N 1
ATOM 592 C CA . VAL A 1 81 ? -8.281 -6.384 0.175 1.00 95.62 81 VAL A CA 1
ATOM 593 C C . VAL A 1 81 ? -8.035 -7.818 0.662 1.00 95.62 81 VAL A C 1
ATOM 595 O O . VAL A 1 81 ? -7.432 -8.652 -0.014 1.00 95.62 81 VAL A O 1
ATOM 598 N N . GLY A 1 82 ? -8.502 -8.114 1.875 1.00 95.25 82 GLY A N 1
ATOM 599 C CA . GLY A 1 82 ? -8.309 -9.403 2.535 1.00 95.25 82 GLY A CA 1
ATOM 600 C C . GLY A 1 82 ? -7.025 -9.537 3.361 1.00 95.25 82 GLY A C 1
ATOM 601 O O . GLY A 1 82 ? -6.911 -10.530 4.081 1.00 95.25 82 GLY A O 1
ATOM 602 N N . MET A 1 83 ? -6.101 -8.569 3.316 1.00 96.38 83 MET A N 1
ATOM 603 C CA . MET A 1 83 ? -4.960 -8.526 4.239 1.00 96.38 83 MET A CA 1
ATOM 604 C C . MET A 1 83 ? -5.433 -8.305 5.678 1.00 96.38 83 MET A C 1
ATOM 606 O O . MET A 1 83 ? -6.421 -7.608 5.937 1.00 96.38 83 MET A O 1
ATOM 610 N N . LYS A 1 84 ? -4.717 -8.910 6.621 1.00 95.31 84 LYS A N 1
ATOM 611 C CA . LYS A 1 84 ? -4.908 -8.722 8.059 1.00 95.31 84 LYS A CA 1
ATOM 612 C C . LYS A 1 84 ? -4.032 -7.597 8.585 1.00 95.31 84 LYS A C 1
ATOM 614 O O . LYS A 1 84 ? -3.006 -7.269 8.000 1.00 95.31 84 LYS A O 1
ATOM 619 N N . LEU A 1 85 ? -4.432 -7.038 9.723 1.00 92.19 85 LEU A N 1
ATOM 620 C CA . LEU A 1 85 ? -3.603 -6.086 10.459 1.00 92.19 85 LEU A CA 1
ATOM 621 C C . LEU A 1 85 ? -2.197 -6.666 10.709 1.00 92.19 85 LEU A C 1
ATOM 623 O O . LEU A 1 85 ? -2.081 -7.839 11.070 1.00 92.19 85 LEU A O 1
ATOM 627 N N . ASP A 1 86 ? -1.173 -5.835 10.519 1.00 92.38 86 ASP A N 1
ATOM 628 C CA . ASP A 1 86 ? 0.256 -6.154 10.626 1.00 92.38 86 ASP A CA 1
ATOM 629 C C . ASP A 1 86 ? 0.755 -7.209 9.614 1.00 92.38 86 ASP A C 1
ATOM 631 O O . ASP A 1 86 ? 1.829 -7.788 9.784 1.00 92.38 86 ASP A O 1
ATOM 635 N N . GLU A 1 87 ? -0.013 -7.493 8.555 1.00 94.88 87 GLU A N 1
ATOM 636 C CA . GLU A 1 87 ? 0.403 -8.397 7.480 1.00 94.88 87 GLU A CA 1
ATOM 637 C C . GLU A 1 87 ? 1.315 -7.688 6.472 1.00 94.88 87 GLU A C 1
ATOM 639 O O . GLU A 1 87 ? 1.082 -6.540 6.083 1.00 94.88 87 GLU A O 1
ATOM 644 N N . GLU A 1 88 ? 2.322 -8.423 6.003 1.00 96.62 88 GLU A N 1
ATOM 645 C CA . GLU A 1 88 ? 3.169 -8.042 4.878 1.00 96.62 88 GLU A CA 1
ATOM 646 C C . GLU A 1 88 ? 2.840 -8.907 3.663 1.00 96.62 88 GLU A C 1
ATOM 648 O O . GLU A 1 88 ? 2.706 -10.131 3.768 1.00 96.62 88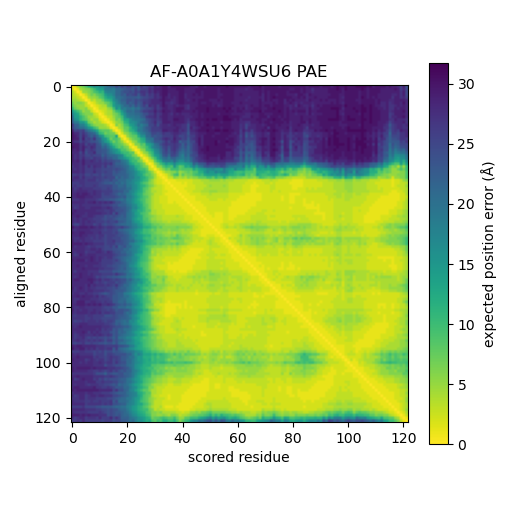 GLU A O 1
ATOM 653 N N . LYS A 1 89 ? 2.733 -8.282 2.493 1.00 96.00 89 LYS A N 1
ATOM 654 C CA . LYS A 1 89 ? 2.411 -8.973 1.247 1.00 96.00 89 LYS A CA 1
ATOM 655 C C . LYS A 1 89 ? 3.086 -8.298 0.066 1.00 96.00 89 LYS A C 1
ATOM 657 O O . LYS A 1 89 ? 3.062 -7.079 -0.059 1.00 96.00 89 LYS A O 1
ATOM 662 N N . THR A 1 90 ? 3.624 -9.105 -0.841 1.00 96.69 90 THR A N 1
ATOM 663 C CA . THR A 1 90 ? 4.081 -8.626 -2.147 1.00 96.69 90 THR A CA 1
ATOM 664 C C . THR A 1 90 ? 2.979 -8.836 -3.174 1.00 96.69 90 THR A C 1
ATOM 666 O O . THR A 1 90 ? 2.428 -9.934 -3.289 1.00 96.69 90 THR A O 1
ATOM 669 N N . ILE A 1 91 ? 2.674 -7.794 -3.940 1.00 95.31 91 ILE A N 1
ATOM 670 C CA . ILE A 1 91 ? 1.725 -7.847 -5.052 1.00 95.31 91 ILE A CA 1
ATOM 671 C C . ILE A 1 91 ? 2.415 -7.445 -6.351 1.00 95.31 91 ILE A C 1
ATOM 673 O O . ILE A 1 91 ? 3.414 -6.727 -6.338 1.00 95.31 91 ILE A O 1
ATOM 677 N N . THR A 1 92 ? 1.884 -7.907 -7.476 1.00 95.12 92 THR A N 1
ATOM 678 C CA . THR A 1 92 ? 2.406 -7.595 -8.809 1.00 95.12 92 THR A CA 1
ATOM 679 C C . THR A 1 92 ? 1.318 -6.915 -9.612 1.00 95.12 92 THR A C 1
ATOM 681 O O . THR A 1 92 ? 0.190 -7.402 -9.666 1.00 95.12 92 THR A O 1
ATOM 684 N N . VAL A 1 93 ? 1.661 -5.787 -10.221 1.00 94.06 93 VAL A N 1
ATOM 685 C CA . VAL A 1 93 ? 0.742 -4.948 -10.990 1.00 94.06 93 VAL A CA 1
ATOM 686 C C . VAL A 1 93 ? 1.433 -4.470 -12.260 1.00 94.06 93 VAL A C 1
ATOM 688 O O . VAL A 1 93 ? 2.658 -4.353 -12.318 1.00 94.06 93 VAL A O 1
ATOM 691 N N . THR A 1 94 ? 0.648 -4.201 -13.296 1.00 93.62 94 THR A N 1
ATOM 692 C CA . THR A 1 94 ? 1.147 -3.648 -14.557 1.00 93.62 94 THR A CA 1
ATOM 693 C C . THR A 1 94 ? 0.672 -2.213 -14.687 1.00 93.62 94 THR A C 1
ATOM 695 O O . THR A 1 94 ? -0.523 -1.940 -14.608 1.00 93.62 94 THR A O 1
ATOM 698 N N . PHE A 1 95 ? 1.605 -1.288 -14.893 1.00 92.31 95 PHE A N 1
ATOM 699 C CA . PHE A 1 95 ? 1.269 0.104 -15.151 1.00 92.31 95 PHE A CA 1
ATOM 700 C C . PHE A 1 95 ? 0.575 0.250 -16.510 1.00 92.31 95 PHE A C 1
ATOM 702 O O . PHE A 1 95 ? 1.016 -0.353 -17.493 1.00 92.31 95 PHE A O 1
ATOM 709 N N . PRO A 1 96 ? -0.466 1.088 -16.613 1.00 91.56 96 PRO A N 1
ATOM 710 C CA . PRO A 1 96 ? -1.149 1.298 -17.878 1.00 91.56 96 PRO A CA 1
ATOM 711 C C . PRO A 1 96 ? -0.259 2.058 -18.878 1.00 91.56 96 PRO A C 1
ATOM 713 O O . PRO A 1 96 ? 0.634 2.821 -18.506 1.00 91.56 96 PRO A O 1
ATOM 716 N N . GLU A 1 97 ? -0.521 1.876 -20.173 1.00 92.44 97 GLU A N 1
ATOM 717 C CA . GLU A 1 97 ? 0.251 2.476 -21.280 1.00 92.44 97 GLU A CA 1
ATOM 718 C C . GLU A 1 97 ? 0.238 4.017 -21.283 1.00 92.44 97 GLU A C 1
ATOM 720 O O . GLU A 1 97 ? 1.121 4.660 -21.843 1.00 92.44 97 GLU A O 1
ATOM 725 N N . ASN A 1 98 ? -0.774 4.631 -20.668 1.00 90.12 98 ASN A N 1
ATOM 726 C CA . ASN A 1 98 ? -0.949 6.083 -20.592 1.00 90.12 98 ASN A CA 1
ATOM 727 C C . ASN A 1 98 ? -0.365 6.710 -19.313 1.00 90.12 98 ASN A C 1
ATOM 729 O O . ASN A 1 98 ? -0.679 7.862 -19.008 1.00 90.12 98 ASN A O 1
ATOM 733 N N . TYR A 1 99 ? 0.446 5.968 -18.557 1.00 88.69 99 TYR A N 1
ATOM 734 C CA . TYR A 1 99 ? 1.139 6.495 -17.386 1.00 88.69 99 TYR A CA 1
ATOM 735 C C . TYR A 1 99 ? 2.376 7.320 -17.789 1.00 88.69 99 TYR A C 1
ATOM 737 O O . TYR A 1 99 ? 2.555 7.703 -18.948 1.00 88.69 99 TYR A O 1
ATOM 745 N N . THR A 1 100 ? 3.255 7.638 -16.840 1.00 88.06 100 THR A N 1
ATOM 746 C CA . THR A 1 100 ? 4.520 8.309 -17.165 1.00 88.06 100 THR A CA 1
ATOM 747 C C . THR A 1 100 ? 5.374 7.428 -18.081 1.00 88.06 100 THR A C 1
ATOM 749 O O . THR A 1 100 ? 5.440 6.216 -17.901 1.00 88.06 100 THR A O 1
ATOM 752 N N . ALA A 1 101 ? 6.067 8.027 -19.057 1.00 88.50 101 ALA A N 1
ATOM 753 C CA . ALA A 1 101 ? 6.830 7.287 -20.073 1.00 88.50 101 ALA A CA 1
ATOM 754 C C . ALA A 1 101 ? 7.886 6.318 -19.496 1.00 88.50 101 ALA A C 1
ATOM 756 O O . ALA A 1 101 ? 8.286 5.366 -20.158 1.00 88.50 101 ALA A O 1
ATOM 757 N N . GLU A 1 102 ? 8.346 6.554 -18.266 1.00 86.62 102 GLU A N 1
ATOM 758 C CA . GLU A 1 102 ? 9.334 5.713 -17.580 1.00 86.62 102 GLU A CA 1
ATOM 759 C C . GLU A 1 102 ? 8.740 4.419 -16.998 1.00 86.62 102 GLU A C 1
ATOM 761 O O . GLU A 1 102 ? 9.468 3.437 -16.813 1.00 86.62 102 GLU A O 1
ATOM 766 N N . LEU A 1 103 ? 7.433 4.424 -16.724 1.00 89.25 103 LEU A N 1
ATOM 767 C CA . LEU A 1 103 ? 6.697 3.368 -16.028 1.00 89.25 103 LEU A CA 1
ATOM 768 C C . LEU A 1 103 ? 5.603 2.733 -16.900 1.00 89.25 103 LEU A C 1
ATOM 770 O O . LEU A 1 103 ? 5.187 1.618 -16.613 1.00 89.25 103 LEU A O 1
ATOM 774 N N . ALA A 1 104 ? 5.154 3.405 -17.962 1.00 93.00 104 ALA A N 1
ATOM 775 C CA . ALA A 1 104 ? 4.103 2.934 -18.860 1.00 93.00 104 ALA A CA 1
ATOM 776 C C . ALA A 1 104 ? 4.372 1.512 -19.385 1.00 93.00 104 ALA A C 1
ATOM 778 O O . ALA A 1 104 ? 5.466 1.218 -19.875 1.00 93.00 104 ALA A O 1
ATOM 779 N N . GLY A 1 105 ? 3.374 0.633 -19.250 1.00 93.25 105 GLY A N 1
ATOM 780 C CA . GLY A 1 105 ? 3.426 -0.758 -19.712 1.00 93.25 105 GLY A CA 1
ATOM 781 C C . GLY A 1 105 ? 4.371 -1.671 -18.921 1.00 93.25 105 GLY A C 1
ATOM 782 O O . GLY A 1 105 ? 4.554 -2.830 -19.293 1.00 93.25 105 GLY A O 1
ATOM 783 N N . LYS A 1 106 ? 5.001 -1.182 -17.844 1.00 93.19 106 LYS A N 1
ATOM 784 C CA . LYS A 1 106 ? 5.932 -1.984 -17.043 1.00 93.19 106 LYS A CA 1
ATOM 785 C C . LYS A 1 106 ? 5.211 -2.771 -15.963 1.00 93.19 106 LYS A C 1
ATOM 787 O O . LYS A 1 106 ? 4.285 -2.280 -15.322 1.00 93.19 106 LYS A O 1
ATOM 792 N N . GLU A 1 107 ? 5.700 -3.979 -15.723 1.00 95.00 107 GLU A N 1
ATOM 793 C CA . GLU A 1 107 ? 5.344 -4.754 -14.543 1.00 95.00 107 GLU A CA 1
ATOM 794 C C . GLU A 1 107 ? 6.174 -4.277 -13.345 1.00 95.00 107 GLU A C 1
ATOM 796 O O . GLU A 1 107 ? 7.386 -4.069 -13.451 1.00 95.00 107 GLU A O 1
ATOM 801 N N . ALA A 1 108 ? 5.514 -4.094 -12.207 1.00 94.88 108 ALA A N 1
ATO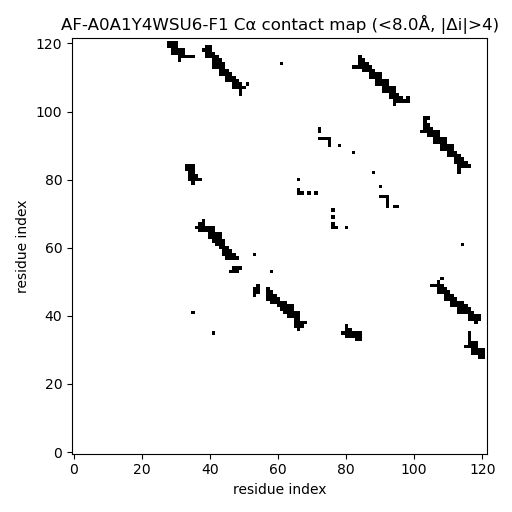M 802 C CA . ALA A 1 108 ? 6.143 -3.725 -10.953 1.00 94.88 108 ALA A CA 1
ATOM 803 C C . ALA A 1 108 ? 5.632 -4.600 -9.810 1.00 94.88 108 ALA A C 1
ATOM 805 O O . ALA A 1 108 ? 4.469 -5.005 -9.768 1.00 94.88 108 ALA A O 1
ATOM 806 N N . THR A 1 109 ? 6.514 -4.861 -8.851 1.00 96.44 109 THR A N 1
ATOM 807 C CA . THR A 1 109 ? 6.183 -5.532 -7.595 1.00 96.44 109 THR A CA 1
ATOM 808 C C . THR A 1 109 ? 6.132 -4.513 -6.471 1.00 96.44 109 THR A C 1
ATOM 810 O O . THR A 1 109 ? 7.059 -3.714 -6.341 1.00 96.44 109 THR A O 1
ATOM 813 N N . PHE A 1 110 ? 5.100 -4.568 -5.641 1.00 97.00 110 PHE A N 1
ATOM 814 C CA . PHE A 1 110 ? 4.964 -3.733 -4.456 1.00 97.00 110 PHE A CA 1
ATOM 815 C C . PHE A 1 110 ? 5.001 -4.610 -3.219 1.00 97.00 110 PHE A C 1
ATOM 817 O O . PHE A 1 110 ? 4.140 -5.472 -3.054 1.00 97.00 110 PHE A O 1
ATOM 824 N N . ASP A 1 111 ? 5.991 -4.381 -2.364 1.00 97.25 111 ASP A N 1
ATOM 825 C CA . ASP A 1 111 ? 5.998 -4.925 -1.008 1.00 97.25 111 ASP A CA 1
ATOM 826 C C . ASP A 1 111 ? 5.166 -3.990 -0.140 1.00 97.25 111 ASP A C 1
ATOM 828 O O . ASP A 1 111 ? 5.465 -2.799 -0.104 1.00 97.25 111 ASP A O 1
ATOM 832 N N . ILE A 1 112 ? 4.118 -4.503 0.499 1.00 97.69 112 ILE A N 1
ATOM 833 C CA . ILE A 1 112 ? 3.147 -3.721 1.268 1.00 97.69 112 ILE A CA 1
ATOM 834 C C . ILE A 1 112 ? 3.104 -4.244 2.698 1.00 97.69 112 ILE A C 1
ATOM 836 O O . ILE A 1 112 ? 2.981 -5.452 2.903 1.00 97.69 112 ILE A O 1
ATOM 840 N N . THR A 1 113 ? 3.121 -3.335 3.667 1.00 97.62 113 THR A N 1
ATOM 841 C CA . THR A 1 113 ? 2.899 -3.618 5.090 1.00 97.62 113 THR A CA 1
ATOM 842 C C . THR A 1 113 ? 1.654 -2.877 5.556 1.00 97.62 113 THR A C 1
ATOM 844 O O . THR A 1 113 ? 1.542 -1.670 5.346 1.00 97.62 113 THR A O 1
ATOM 847 N N . LEU A 1 114 ? 0.710 -3.584 6.182 1.00 96.50 114 LEU A N 1
ATOM 848 C CA . LEU A 1 114 ? -0.552 -3.009 6.652 1.00 96.50 114 LEU A CA 1
ATOM 849 C C . LEU A 1 114 ? -0.509 -2.682 8.147 1.00 96.50 114 LEU A C 1
ATOM 851 O O . LEU A 1 114 ? -0.544 -3.582 8.976 1.00 96.50 114 LEU A O 1
ATOM 855 N N . HIS A 1 115 ? -0.541 -1.400 8.500 1.00 95.31 115 HIS A N 1
ATOM 856 C CA . HIS A 1 115 ? -0.411 -0.940 9.890 1.00 95.31 115 HIS A CA 1
ATOM 857 C C . HIS A 1 115 ? -1.736 -0.663 10.584 1.00 95.31 115 HIS A C 1
ATOM 859 O O . HIS A 1 115 ? -1.845 -0.791 11.802 1.00 95.31 115 HIS A O 1
ATOM 865 N N . LYS A 1 116 ? -2.750 -0.201 9.844 1.00 94.56 116 LYS A N 1
ATOM 866 C CA . LYS A 1 116 ? -4.068 0.134 10.410 1.00 94.56 116 LYS A CA 1
ATOM 867 C C . LYS A 1 116 ? -5.174 -0.151 9.414 1.00 94.56 116 LYS A C 1
ATOM 869 O O . LYS A 1 116 ? -4.974 -0.006 8.214 1.00 94.56 116 LYS A O 1
ATOM 874 N N . ILE A 1 117 ? -6.349 -0.486 9.939 1.00 94.81 117 ILE A N 1
ATOM 875 C CA . ILE A 1 117 ? -7.590 -0.631 9.178 1.00 94.81 117 ILE A CA 1
ATOM 876 C C . ILE A 1 117 ? -8.695 0.046 9.975 1.00 94.81 117 ILE A C 1
ATOM 878 O O . ILE A 1 117 ? -8.854 -0.237 11.165 1.00 94.81 117 ILE A O 1
ATOM 882 N N . TYR A 1 118 ? -9.445 0.941 9.347 1.00 93.25 118 TYR A N 1
ATOM 883 C CA . TYR A 1 118 ? -10.546 1.631 9.994 1.00 93.25 118 TYR A CA 1
ATOM 884 C C . TYR A 1 118 ? -11.646 2.042 9.020 1.00 93.25 118 TYR A C 1
ATOM 886 O O . TYR A 1 118 ? -11.430 2.152 7.818 1.00 93.25 118 TYR A O 1
ATOM 894 N N . ARG A 1 119 ? -12.844 2.295 9.545 1.00 89.81 119 ARG A N 1
ATOM 895 C CA . ARG A 1 119 ? -13.985 2.776 8.764 1.00 89.81 119 ARG A CA 1
ATOM 896 C C . ARG A 1 119 ? -14.624 3.984 9.427 1.00 89.81 119 ARG A C 1
ATOM 898 O O . ARG A 1 119 ? -14.993 3.902 10.601 1.00 89.81 119 ARG A O 1
ATOM 905 N N . GLU A 1 120 ? -14.831 5.036 8.633 1.00 82.25 120 GLU A N 1
ATOM 906 C CA . GLU A 1 120 ? -15.605 6.204 9.049 1.00 82.25 120 GLU A CA 1
ATOM 907 C C . GLU A 1 120 ? -17.035 5.777 9.390 1.00 82.25 120 GLU A C 1
ATOM 909 O O . GLU A 1 120 ? -17.752 5.214 8.556 1.00 82.25 120 GLU A O 1
ATOM 914 N N . ILE A 1 121 ? -17.449 6.038 10.627 1.00 75.62 121 ILE A N 1
ATOM 915 C CA . ILE A 1 121 ? -18.838 5.873 11.045 1.00 75.62 121 ILE A CA 1
ATOM 916 C C . ILE A 1 121 ? -19.582 7.148 10.640 1.00 75.62 121 ILE A C 1
ATOM 918 O O . ILE A 1 121 ? -19.276 8.230 11.139 1.00 75.62 121 ILE A O 1
ATOM 922 N N . GLN A 1 122 ? -20.518 7.002 9.702 1.00 59.69 122 GLN A N 1
ATOM 923 C CA . GLN A 1 122 ? -21.456 8.052 9.291 1.00 59.69 122 GLN A CA 1
ATOM 924 C C . GLN A 1 122 ? -22.581 8.217 10.317 1.00 59.69 122 GLN A C 1
ATOM 926 O O . GLN A 1 122 ? -23.027 7.179 10.866 1.00 59.69 122 GLN A O 1
#

Nearest 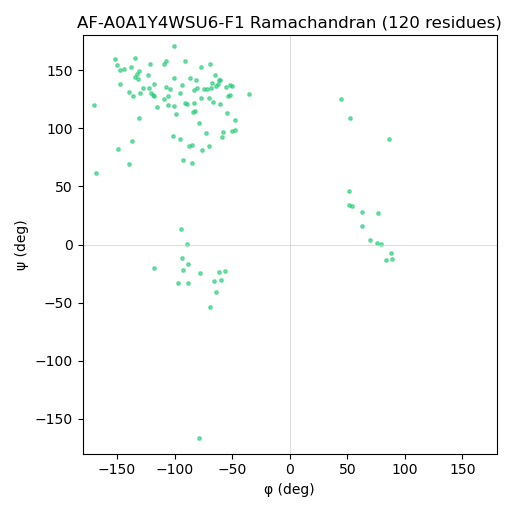PDB structures (foldseek):
  1t11-assembly1_B  TM=9.301E-01  e=1.172E-09  Vibr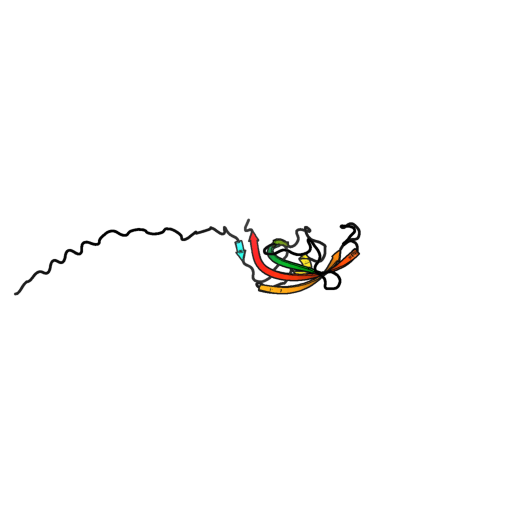io cholerae
  1t11-assembly1_A  TM=9.208E-01  e=2.613E-08  Vibrio cholerae
  6d6s-assembly1_B  TM=8.686E-01  e=8.126E-07  Escherichia coli K-12
  5owj-assembly1_B  TM=8.277E-01  e=1.766E-06  Escherichia coli
  5zr0-assembly1_A  TM=7.366E-01  e=1.229E-05  Escherichia coli K-12